Protein AF-A0A7C0UEC4-F1 (afdb_monomer_lite)

Secondary structure (DSSP, 8-state):
-PPPHHHHHHHHHHHHHHHHHHHHHHHHHHT-----S-S-HHHHHHHHHHHHHHHHHHHHHHHSGGGGGSHHHHHHHHHIIIIIHHHHTT--HHHHHHHHHHHHHHHIIIIIIIIIHHHT--

pLDDT: mean 82.55, std 8.6, range [44.97, 93.19]

Sequence (122 aa):
MGYTRTGLMVIALTVEGITLALAFLLSWYFDIPLLPLSGNVLRDVLTGTAGAVPPFVLLIFCLSKYAAGIPVLGSLRKTTLSDVKAVFANTRFADLVIISILAGLAEELLFRGVLQIRFGII

Structure (mmCIF, N/CA/C/O backbone):
data_AF-A0A7C0UEC4-F1
#
_entry.id   AF-A0A7C0UEC4-F1
#
loop_
_atom_site.group_PDB
_atom_site.id
_atom_site.type_symbol
_atom_site.label_atom_id
_atom_site.label_alt_id
_atom_site.label_comp_id
_atom_site.label_asym_id
_atom_site.label_entity_id
_atom_site.label_seq_id
_atom_site.pdbx_PDB_ins_code
_atom_site.Cartn_x
_atom_site.Cartn_y
_atom_site.Cartn_z
_atom_site.occupancy
_atom_site.B_iso_or_equiv
_atom_site.auth_seq_id
_atom_site.auth_comp_id
_atom_site.auth_asym_id
_atom_site.auth_atom_id
_atom_site.pdbx_PDB_model_num
ATOM 1 N N . MET A 1 1 ? -24.106 5.133 5.221 1.00 44.97 1 MET A N 1
ATOM 2 C CA . MET A 1 1 ? -24.304 4.358 3.977 1.00 44.97 1 MET A CA 1
ATOM 3 C C . MET A 1 1 ? -23.193 3.326 3.917 1.00 44.97 1 MET A C 1
ATOM 5 O O . MET A 1 1 ? -22.039 3.723 3.926 1.00 44.97 1 MET A O 1
ATOM 9 N N . GLY A 1 2 ? -23.509 2.033 4.013 1.00 55.72 2 GLY A N 1
ATOM 10 C CA . GLY A 1 2 ? -22.487 0.982 3.966 1.00 55.72 2 GLY A CA 1
ATOM 11 C C . GLY A 1 2 ? -21.984 0.801 2.537 1.00 55.72 2 GLY A C 1
ATOM 12 O O . GLY A 1 2 ? -22.797 0.742 1.617 1.00 55.72 2 GLY A O 1
ATOM 13 N N . TYR A 1 3 ? -20.669 0.730 2.345 1.00 64.19 3 TYR A N 1
ATOM 14 C CA .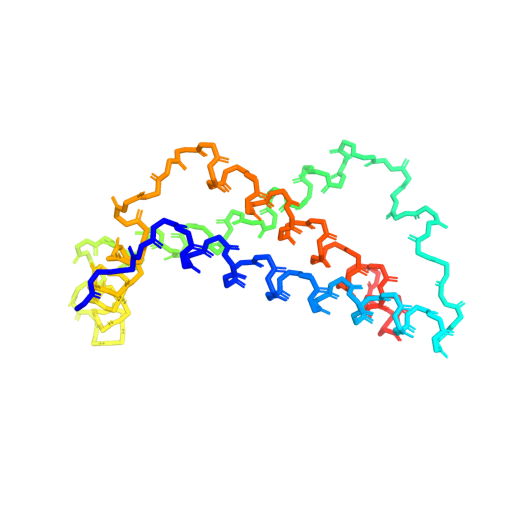 TYR A 1 3 ? -20.104 0.413 1.037 1.00 64.19 3 TYR A CA 1
ATOM 15 C C . TYR A 1 3 ? -20.455 -1.032 0.669 1.00 64.19 3 TYR A C 1
ATOM 17 O O . TYR A 1 3 ? -20.332 -1.953 1.482 1.00 64.19 3 TYR A O 1
ATOM 25 N N . THR A 1 4 ? -20.932 -1.233 -0.559 1.00 78.44 4 THR A N 1
ATOM 26 C CA . THR A 1 4 ? -21.145 -2.571 -1.109 1.00 78.44 4 THR A CA 1
ATOM 27 C C . THR A 1 4 ? -19.795 -3.184 -1.473 1.00 78.44 4 THR A C 1
ATOM 29 O O . THR A 1 4 ? -18.884 -2.485 -1.918 1.00 78.44 4 THR A O 1
ATOM 32 N N . ARG A 1 5 ? -19.667 -4.508 -1.322 1.00 79.75 5 ARG A N 1
ATOM 33 C CA . ARG A 1 5 ? -18.454 -5.269 -1.677 1.00 79.75 5 ARG A CA 1
ATOM 34 C C . ARG A 1 5 ? -17.949 -4.935 -3.088 1.00 79.75 5 ARG A C 1
ATOM 36 O O . ARG A 1 5 ? -16.756 -4.758 -3.299 1.00 79.75 5 ARG A O 1
ATOM 43 N N . THR A 1 6 ? -18.871 -4.796 -4.041 1.00 80.88 6 THR A N 1
ATOM 44 C CA . THR A 1 6 ? -18.562 -4.421 -5.426 1.00 80.88 6 THR A CA 1
ATOM 45 C C . THR A 1 6 ? -18.012 -3.000 -5.532 1.00 80.88 6 THR A C 1
ATOM 47 O O . THR A 1 6 ? -17.064 -2.782 -6.275 1.00 80.88 6 THR A O 1
ATOM 50 N N . GLY A 1 7 ? -18.552 -2.044 -4.769 1.00 83.88 7 GLY A N 1
ATOM 51 C CA . GLY A 1 7 ? -18.059 -0.665 -4.760 1.00 83.88 7 GLY A CA 1
ATOM 52 C C . GLY A 1 7 ? -16.612 -0.568 -4.278 1.00 83.88 7 GLY A C 1
ATOM 53 O O . GLY A 1 7 ? -15.802 0.089 -4.923 1.00 83.88 7 GLY A O 1
ATOM 54 N N . LEU A 1 8 ? -16.265 -1.288 -3.205 1.00 85.25 8 LEU A N 1
ATOM 55 C CA . LEU A 1 8 ? -14.888 -1.349 -2.703 1.00 85.25 8 LEU A CA 1
ATOM 56 C C . LEU A 1 8 ? -13.920 -1.909 -3.753 1.00 85.25 8 LEU A C 1
ATOM 58 O O . LEU A 1 8 ? -12.876 -1.316 -4.004 1.00 85.25 8 LEU A O 1
ATOM 62 N N . MET A 1 9 ? -14.284 -3.027 -4.385 1.00 86.81 9 MET A N 1
ATOM 63 C CA . MET A 1 9 ? -13.457 -3.651 -5.421 1.00 86.81 9 MET A CA 1
ATOM 64 C C . MET A 1 9 ? -13.259 -2.738 -6.629 1.00 86.81 9 MET A C 1
ATOM 66 O O . MET A 1 9 ? -12.149 -2.648 -7.139 1.00 86.81 9 MET A O 1
ATOM 70 N N . VAL A 1 10 ? -14.309 -2.045 -7.079 1.00 88.88 10 VAL A N 1
ATOM 71 C CA . VAL A 1 10 ? -14.210 -1.096 -8.198 1.00 88.88 10 VAL A CA 1
ATOM 72 C C . VAL A 1 10 ? -13.277 0.057 -7.848 1.00 88.88 10 VAL A C 1
ATOM 74 O O . VAL A 1 10 ? -12.428 0.405 -8.664 1.00 88.88 10 VAL A O 1
ATOM 77 N N . ILE A 1 11 ? -13.394 0.622 -6.642 1.00 88.19 11 ILE A N 1
ATOM 78 C CA . ILE A 1 11 ? -12.509 1.701 -6.190 1.00 88.19 11 ILE A CA 1
ATOM 79 C C . ILE A 1 11 ? -11.062 1.212 -6.158 1.00 88.19 11 ILE A C 1
ATOM 81 O O . ILE A 1 11 ? -10.209 1.849 -6.767 1.00 88.19 11 ILE A O 1
ATOM 85 N N . ALA A 1 12 ? -10.800 0.071 -5.517 1.00 88.62 12 ALA A N 1
ATOM 86 C CA . ALA A 1 12 ? -9.457 -0.493 -5.435 1.00 88.62 12 ALA A CA 1
ATOM 87 C C . ALA A 1 12 ? -8.874 -0.753 -6.832 1.00 88.62 12 ALA A C 1
ATOM 89 O O . ALA A 1 12 ? -7.812 -0.243 -7.157 1.00 88.62 12 ALA A O 1
ATOM 90 N N . LEU A 1 13 ? -9.606 -1.448 -7.707 1.00 90.00 13 LEU A N 1
ATOM 91 C CA . LEU A 1 13 ? -9.160 -1.717 -9.078 1.00 90.00 13 LEU A CA 1
ATOM 92 C C . LEU A 1 13 ? -8.915 -0.440 -9.887 1.00 90.00 13 LEU A C 1
ATOM 94 O O . LEU A 1 13 ? -7.988 -0.400 -10.690 1.00 90.00 13 LEU A O 1
ATOM 98 N N . THR A 1 14 ? -9.729 0.597 -9.688 1.00 93.19 14 THR A N 1
ATOM 99 C CA . THR A 1 14 ? -9.561 1.875 -10.390 1.00 93.19 14 THR A CA 1
ATOM 100 C C . THR A 1 14 ? -8.315 2.601 -9.902 1.00 93.19 14 THR A C 1
ATOM 102 O O . THR A 1 14 ? -7.520 3.050 -10.720 1.00 93.19 14 THR A O 1
ATOM 105 N N . VAL A 1 15 ? -8.125 2.698 -8.585 1.00 92.06 15 VAL A N 1
ATOM 106 C CA . VAL A 1 15 ? -6.962 3.368 -7.992 1.00 92.06 15 VAL A CA 1
ATOM 107 C C . VAL A 1 15 ? -5.681 2.628 -8.364 1.00 92.06 15 VAL A C 1
ATOM 109 O O . VAL A 1 15 ? -4.798 3.235 -8.964 1.00 92.06 15 VAL A O 1
ATOM 112 N N . GLU A 1 16 ? -5.611 1.318 -8.120 1.00 91.31 16 GLU A N 1
ATOM 113 C CA . GLU A 1 16 ? -4.423 0.525 -8.454 1.00 91.31 16 GLU A CA 1
ATOM 114 C C . GLU A 1 16 ? -4.170 0.473 -9.965 1.00 91.31 16 GLU A C 1
ATOM 116 O O . GLU A 1 16 ? -3.027 0.538 -10.417 1.00 91.31 16 GLU A O 1
ATOM 121 N N . GLY A 1 17 ? -5.232 0.421 -10.773 1.00 90.50 17 GLY A N 1
ATOM 122 C CA . GLY A 1 17 ? -5.134 0.477 -12.228 1.00 90.50 17 GLY A CA 1
ATOM 123 C C . GLY A 1 17 ? -4.560 1.802 -12.733 1.00 90.50 17 GLY A C 1
ATOM 124 O O . GLY A 1 17 ? -3.728 1.796 -13.640 1.00 90.50 17 GLY A O 1
ATOM 125 N N . ILE A 1 18 ? -4.947 2.933 -12.133 1.00 92.56 18 ILE A N 1
ATOM 126 C CA . ILE A 1 18 ? -4.369 4.248 -12.446 1.00 92.56 18 ILE A CA 1
ATOM 127 C C . ILE A 1 18 ? -2.897 4.291 -12.034 1.00 92.56 18 ILE A C 1
ATOM 129 O O . ILE A 1 18 ? -2.067 4.737 -12.824 1.00 92.56 18 ILE A O 1
ATOM 133 N N . THR A 1 19 ? -2.554 3.795 -10.843 1.00 90.56 19 THR A N 1
ATOM 134 C CA . THR A 1 19 ? -1.163 3.710 -10.366 1.00 90.56 19 THR A CA 1
ATOM 135 C C . THR A 1 19 ? -0.295 2.905 -11.336 1.00 90.56 19 THR A C 1
ATOM 137 O O . THR A 1 19 ? 0.788 3.350 -11.718 1.00 90.56 19 THR A O 1
ATOM 140 N N . LEU A 1 20 ? -0.798 1.766 -11.820 1.00 90.25 20 LEU A N 1
ATOM 141 C CA . LEU A 1 20 ? -0.123 0.954 -12.834 1.00 90.25 20 LEU A CA 1
ATOM 142 C C . LEU A 1 20 ? 0.012 1.667 -14.175 1.00 90.25 20 LEU A C 1
ATOM 144 O O . LEU A 1 20 ? 1.092 1.671 -14.765 1.00 90.25 20 LEU A O 1
ATOM 148 N N . ALA A 1 21 ? -1.064 2.283 -14.662 1.00 91.44 21 ALA A N 1
ATOM 149 C CA . ALA A 1 21 ? -1.034 3.037 -15.910 1.00 91.44 21 ALA A CA 1
ATOM 150 C C . ALA A 1 21 ? -0.014 4.185 -15.844 1.00 91.44 21 ALA A C 1
ATOM 152 O O . ALA A 1 21 ? 0.726 4.405 -16.803 1.00 91.44 21 ALA A O 1
ATOM 153 N N . LEU A 1 22 ? 0.077 4.870 -14.700 1.00 90.75 22 LEU A N 1
ATOM 154 C CA . LEU A 1 22 ? 1.092 5.888 -14.445 1.00 90.75 22 LEU A CA 1
ATOM 155 C C . LEU A 1 22 ? 2.504 5.297 -14.444 1.00 90.75 22 LEU A C 1
ATOM 157 O O . LEU A 1 22 ? 3.390 5.891 -15.052 1.00 90.75 22 LEU A O 1
ATOM 161 N N . ALA A 1 23 ? 2.719 4.130 -13.830 1.00 88.00 23 ALA A N 1
ATOM 162 C CA . ALA A 1 23 ? 4.021 3.463 -13.853 1.00 88.00 23 ALA A CA 1
ATOM 163 C C . ALA A 1 23 ? 4.477 3.165 -15.292 1.00 88.00 23 ALA A C 1
ATOM 165 O O . ALA A 1 23 ? 5.606 3.489 -15.660 1.00 88.00 23 ALA A O 1
ATOM 166 N N . PHE A 1 24 ? 3.587 2.635 -16.138 1.00 87.75 24 PHE A N 1
ATOM 167 C CA . PHE A 1 24 ? 3.893 2.382 -17.550 1.00 87.75 24 PHE A CA 1
ATOM 168 C C . PHE A 1 24 ? 4.138 3.666 -18.346 1.00 87.75 24 PHE A C 1
ATOM 170 O O . PHE A 1 24 ? 5.103 3.738 -19.105 1.00 87.75 24 PHE A O 1
ATOM 177 N N . LEU A 1 25 ? 3.298 4.687 -18.165 1.00 90.62 25 LEU A N 1
ATOM 178 C CA . LEU A 1 25 ? 3.433 5.962 -18.872 1.00 90.62 25 LEU A CA 1
ATOM 179 C C . LEU A 1 25 ? 4.755 6.647 -18.518 1.00 90.62 25 LEU A C 1
ATOM 181 O O . LEU A 1 25 ? 5.463 7.116 -19.406 1.00 90.62 25 LEU A O 1
ATOM 185 N N . LEU A 1 26 ? 5.114 6.678 -17.234 1.00 87.69 26 LEU A N 1
ATOM 186 C CA . LEU A 1 26 ? 6.352 7.299 -16.777 1.00 87.69 26 LEU A CA 1
ATOM 187 C C . LEU A 1 26 ? 7.586 6.481 -17.161 1.00 87.69 26 LEU A C 1
ATOM 189 O O . LEU A 1 26 ? 8.587 7.074 -17.552 1.00 87.69 26 LEU A O 1
ATOM 193 N N . SER A 1 27 ? 7.525 5.148 -17.103 1.00 86.62 27 SER A N 1
ATOM 194 C CA . SER A 1 27 ? 8.600 4.294 -17.625 1.00 86.62 27 SER A CA 1
ATOM 195 C C . SER A 1 27 ? 8.851 4.567 -19.105 1.00 86.62 27 SER A C 1
ATOM 197 O O . SER A 1 27 ? 10.002 4.763 -19.487 1.00 86.62 27 SER A O 1
ATOM 199 N N . TRP A 1 28 ? 7.789 4.660 -19.912 1.00 86.88 28 TRP A N 1
ATOM 200 C CA . TRP A 1 28 ? 7.900 5.002 -21.328 1.00 86.88 28 TRP A CA 1
ATOM 201 C C . TRP A 1 28 ? 8.462 6.413 -21.538 1.00 86.88 28 TRP A C 1
ATOM 203 O O . TRP A 1 28 ? 9.342 6.611 -22.369 1.00 86.88 28 TRP A O 1
ATOM 213 N N . TYR A 1 29 ? 7.999 7.394 -20.759 1.00 89.25 29 TYR A N 1
ATOM 214 C CA . TYR A 1 29 ? 8.454 8.781 -20.870 1.00 89.25 29 TYR A CA 1
ATOM 215 C C . TYR A 1 29 ? 9.925 8.975 -20.467 1.00 89.25 29 TYR A C 1
ATOM 217 O O . TYR A 1 29 ? 10.622 9.799 -21.056 1.00 89.25 29 TYR A O 1
ATOM 225 N N . PHE A 1 30 ? 10.405 8.235 -19.465 1.00 85.00 30 PHE A N 1
ATOM 226 C CA . PHE A 1 30 ? 11.781 8.330 -18.968 1.00 85.00 30 PHE A CA 1
ATOM 227 C C . PHE A 1 30 ? 12.731 7.274 -19.551 1.00 85.00 30 PHE A C 1
ATOM 229 O O . PHE A 1 30 ? 13.897 7.260 -19.160 1.00 85.00 30 PHE A O 1
ATOM 236 N N . ASP A 1 31 ? 12.246 6.422 -20.459 1.00 82.50 31 ASP A N 1
ATOM 237 C CA . ASP A 1 31 ? 12.977 5.294 -21.058 1.00 82.50 31 ASP A CA 1
ATOM 238 C C . ASP A 1 31 ? 13.623 4.373 -20.001 1.00 82.50 31 ASP A C 1
ATOM 240 O O . ASP A 1 31 ? 14.758 3.912 -20.122 1.00 82.50 31 ASP A O 1
ATOM 244 N N . ILE A 1 32 ? 12.900 4.146 -18.897 1.00 81.00 32 ILE A N 1
ATOM 245 C CA . ILE A 1 32 ? 13.376 3.334 -17.773 1.00 81.00 32 ILE A CA 1
ATOM 246 C C . ILE A 1 32 ? 12.944 1.882 -17.995 1.00 81.00 32 ILE A C 1
ATOM 248 O O . ILE A 1 32 ? 11.735 1.623 -18.078 1.00 81.00 32 ILE A O 1
ATOM 252 N N . PRO A 1 33 ? 13.881 0.914 -18.033 1.00 75.38 33 PRO A N 1
ATOM 253 C CA . PRO A 1 33 ? 13.527 -0.493 -18.113 1.00 75.38 33 PRO A CA 1
ATOM 254 C C . PRO A 1 33 ? 12.856 -0.919 -16.805 1.00 75.38 33 PRO A C 1
ATOM 256 O O . PRO A 1 33 ? 13.497 -0.992 -15.761 1.00 75.38 33 PRO A O 1
ATOM 259 N N . LEU A 1 34 ? 11.556 -1.226 -16.862 1.00 70.1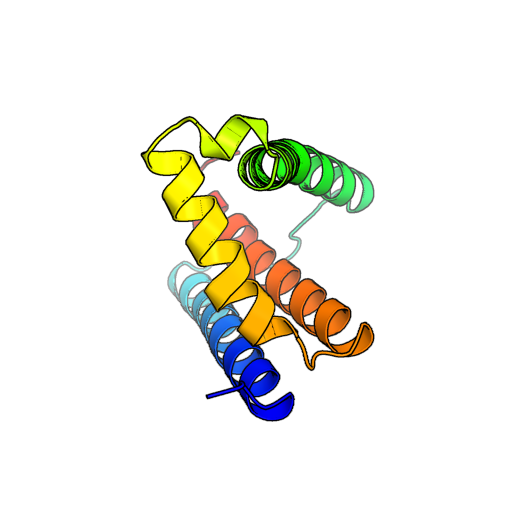2 34 LEU A N 1
ATOM 260 C CA . LEU A 1 34 ? 10.820 -1.726 -15.694 1.00 70.12 34 LEU A CA 1
ATOM 261 C C . LEU A 1 34 ? 11.358 -3.077 -15.217 1.00 70.12 34 LEU A C 1
ATOM 263 O O . LEU A 1 34 ? 11.199 -3.412 -14.056 1.00 70.12 34 LEU A O 1
ATOM 267 N N . LEU A 1 35 ? 11.987 -3.862 -16.094 1.00 67.69 35 LEU A N 1
ATOM 268 C CA . LEU A 1 35 ? 12.504 -5.191 -15.783 1.00 67.69 35 LEU A CA 1
ATOM 269 C C . LEU A 1 35 ? 14.022 -5.253 -16.012 1.00 67.69 35 LEU A C 1
ATOM 271 O O . LEU A 1 35 ? 14.487 -4.748 -17.035 1.00 67.69 35 LEU A O 1
ATOM 275 N N . PRO A 1 36 ? 14.788 -5.934 -15.136 1.00 63.44 36 PRO A N 1
ATOM 276 C CA . PRO A 1 36 ? 14.353 -6.686 -13.954 1.00 63.44 36 PRO A CA 1
ATOM 277 C C . PRO A 1 36 ? 14.254 -5.803 -12.696 1.00 63.44 36 PRO A C 1
ATOM 279 O O . PRO A 1 36 ? 15.231 -5.171 -12.308 1.00 63.44 36 PRO A O 1
ATOM 282 N N . LEU A 1 37 ? 13.102 -5.822 -12.009 1.00 61.88 37 LEU A N 1
ATOM 283 C CA . LEU A 1 37 ? 12.908 -5.084 -10.746 1.00 61.88 37 LEU A CA 1
ATOM 284 C C . LEU A 1 37 ? 13.828 -5.564 -9.611 1.00 61.88 37 LEU A C 1
ATOM 286 O O . LEU A 1 37 ? 14.056 -4.833 -8.654 1.00 61.88 37 LEU A O 1
ATOM 290 N N . SER A 1 38 ? 14.317 -6.804 -9.683 1.00 63.09 38 SER A N 1
ATOM 291 C CA . SER A 1 38 ? 15.017 -7.461 -8.583 1.00 63.09 38 SER A CA 1
ATOM 292 C C . SER A 1 38 ? 16.050 -8.459 -9.087 1.00 63.09 38 SER A C 1
ATOM 294 O O . SER A 1 38 ? 15.761 -9.286 -9.953 1.00 63.09 38 SER A O 1
ATOM 296 N N . GLY A 1 39 ? 17.241 -8.427 -8.487 1.00 69.81 39 GLY A N 1
ATOM 297 C CA . GLY A 1 39 ? 18.244 -9.484 -8.633 1.00 69.81 39 GLY A CA 1
ATOM 298 C C . GLY A 1 39 ? 18.075 -10.640 -7.636 1.00 69.81 39 GLY A C 1
ATOM 299 O O . GLY A 1 39 ? 18.617 -11.716 -7.861 1.00 69.81 39 GLY A O 1
ATOM 300 N N . ASN A 1 40 ? 17.340 -10.442 -6.533 1.00 79.88 40 ASN A N 1
ATOM 301 C CA . ASN A 1 40 ? 17.122 -11.441 -5.482 1.00 79.88 40 ASN A CA 1
ATOM 302 C C . ASN A 1 40 ? 15.745 -11.251 -4.831 1.00 79.88 40 ASN A C 1
ATOM 304 O O . ASN A 1 40 ? 15.616 -10.610 -3.787 1.00 79.88 40 ASN A O 1
ATOM 308 N N . VAL A 1 41 ? 14.730 -11.894 -5.409 1.00 78.69 41 VAL A N 1
ATOM 309 C CA . VAL A 1 41 ? 13.323 -11.783 -4.982 1.00 78.69 41 VAL A CA 1
ATOM 310 C C . VAL A 1 41 ? 13.144 -12.046 -3.481 1.00 78.69 41 VAL A C 1
ATOM 312 O O . VAL A 1 41 ? 12.435 -11.313 -2.801 1.00 78.69 41 VAL A O 1
ATOM 315 N N . LEU A 1 42 ? 13.832 -13.052 -2.930 1.00 81.12 42 LEU A N 1
ATOM 316 C CA . LEU A 1 42 ? 13.779 -13.380 -1.498 1.00 81.12 42 LEU A CA 1
ATOM 317 C C . LEU A 1 42 ? 14.261 -12.231 -0.604 1.00 81.12 42 LEU A C 1
ATOM 319 O O . LEU A 1 42 ? 13.646 -11.949 0.424 1.00 81.12 42 LEU A O 1
ATOM 323 N N . ARG A 1 43 ? 15.352 -11.561 -0.991 1.00 82.56 43 ARG A N 1
ATOM 324 C CA . ARG A 1 43 ? 15.887 -10.426 -0.233 1.00 82.56 43 ARG A CA 1
ATOM 325 C C . ARG A 1 43 ? 14.922 -9.250 -0.293 1.00 82.56 43 ARG A C 1
ATOM 327 O O . ARG A 1 43 ? 14.703 -8.622 0.734 1.00 82.56 43 ARG A O 1
ATOM 334 N N . ASP A 1 44 ? 14.318 -9.005 -1.448 1.00 80.31 44 ASP A N 1
ATOM 335 C CA . ASP A 1 44 ? 13.442 -7.851 -1.654 1.00 80.31 44 ASP A CA 1
ATOM 336 C C . ASP A 1 44 ? 12.088 -8.015 -0.972 1.00 80.31 44 ASP A C 1
ATOM 338 O O . ASP A 1 44 ? 11.556 -7.054 -0.415 1.00 80.31 44 ASP A O 1
ATOM 342 N N . VAL A 1 45 ? 11.576 -9.246 -0.908 1.00 82.81 45 VAL A N 1
ATOM 343 C CA . VAL A 1 45 ? 10.414 -9.575 -0.076 1.00 82.81 45 VAL A CA 1
ATOM 344 C C . VAL A 1 45 ? 10.743 -9.385 1.403 1.00 82.81 45 VAL A C 1
ATOM 346 O O . VAL A 1 45 ? 9.939 -8.806 2.132 1.00 82.81 45 VAL A O 1
ATOM 349 N N . LEU A 1 46 ? 11.918 -9.821 1.869 1.00 86.75 46 LEU A N 1
ATOM 350 C CA . LEU A 1 46 ? 12.323 -9.646 3.268 1.00 86.75 46 LEU A CA 1
ATOM 351 C C . LEU A 1 46 ? 12.524 -8.172 3.637 1.00 86.75 46 LEU A C 1
ATOM 353 O O . LEU A 1 46 ? 12.034 -7.744 4.680 1.00 86.75 46 LEU A O 1
ATOM 357 N N . THR A 1 47 ? 13.206 -7.388 2.801 1.00 85.12 47 THR A N 1
ATOM 358 C CA . THR A 1 47 ? 13.424 -5.954 3.048 1.00 85.12 47 THR A CA 1
ATOM 359 C C . THR A 1 47 ? 12.126 -5.166 2.929 1.00 85.12 47 THR A C 1
ATOM 361 O O . THR A 1 47 ? 11.878 -4.303 3.767 1.00 85.12 47 THR A O 1
ATOM 364 N N . GLY A 1 48 ? 11.263 -5.495 1.962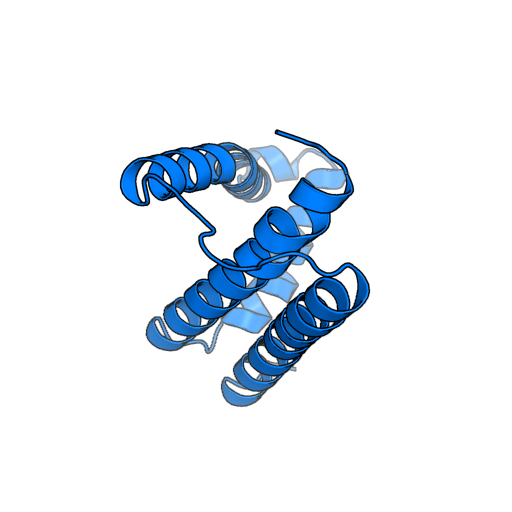 1.00 82.94 48 GLY A N 1
ATOM 365 C CA . GLY A 1 48 ? 9.928 -4.909 1.829 1.00 82.94 48 GLY A CA 1
ATOM 366 C C . GLY A 1 48 ? 9.050 -5.213 3.042 1.00 82.94 48 GLY A C 1
ATOM 367 O O . GLY A 1 48 ? 8.472 -4.307 3.637 1.00 82.94 48 GLY A O 1
ATOM 368 N N . THR A 1 49 ? 9.039 -6.471 3.490 1.00 86.44 49 THR A N 1
ATOM 369 C CA . THR A 1 49 ? 8.303 -6.881 4.695 1.00 86.44 49 THR A CA 1
ATOM 370 C C . THR A 1 49 ? 8.849 -6.171 5.931 1.00 86.44 49 THR A C 1
ATOM 372 O O . THR A 1 49 ? 8.074 -5.616 6.703 1.00 86.44 49 THR A O 1
ATOM 375 N N . ALA A 1 50 ? 10.173 -6.121 6.106 1.00 88.81 50 ALA A N 1
ATOM 376 C CA . ALA A 1 50 ? 10.805 -5.416 7.219 1.00 88.81 50 ALA A CA 1
ATOM 377 C C . ALA A 1 50 ? 10.503 -3.908 7.196 1.00 88.81 50 ALA A C 1
ATOM 379 O O . ALA A 1 50 ? 10.232 -3.327 8.244 1.00 88.81 50 ALA A O 1
ATOM 380 N N . GLY A 1 51 ? 10.485 -3.287 6.014 1.00 86.62 51 GLY A N 1
ATOM 381 C CA . GLY A 1 51 ? 10.108 -1.885 5.825 1.00 86.62 51 GLY A CA 1
ATOM 382 C C . GLY A 1 51 ? 8.632 -1.600 6.119 1.00 86.62 51 GLY A C 1
ATOM 383 O O . GLY A 1 51 ? 8.300 -0.505 6.569 1.00 86.62 51 GLY A O 1
ATOM 384 N N . ALA A 1 52 ? 7.751 -2.589 5.945 1.00 87.94 52 ALA A N 1
ATOM 385 C CA . ALA A 1 52 ? 6.334 -2.484 6.291 1.00 87.94 52 ALA A CA 1
ATOM 386 C C . ALA A 1 52 ? 6.058 -2.646 7.800 1.00 87.94 52 ALA A C 1
ATOM 388 O O . ALA A 1 52 ? 5.001 -2.230 8.280 1.00 87.94 52 ALA A O 1
ATOM 389 N N . VAL A 1 53 ? 6.995 -3.206 8.579 1.00 91.25 53 VAL A N 1
ATOM 390 C CA . VAL A 1 53 ? 6.812 -3.414 10.028 1.00 91.25 53 VAL A CA 1
ATOM 391 C C . VAL A 1 53 ? 6.621 -2.093 10.792 1.00 91.25 53 VAL A C 1
ATOM 393 O O . VAL A 1 53 ? 5.641 -2.004 11.5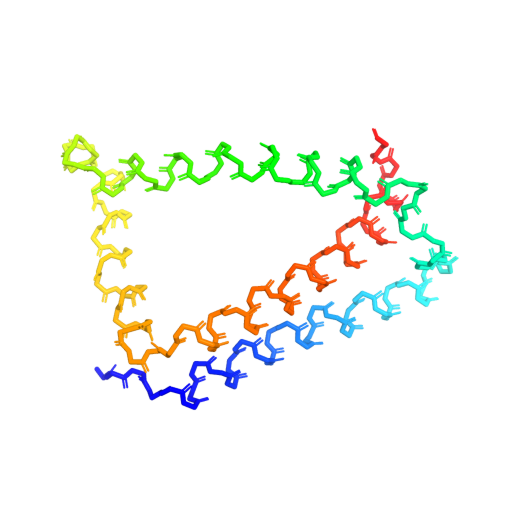33 1.00 91.25 53 VAL A O 1
ATOM 396 N N . PRO A 1 54 ? 7.465 -1.049 10.644 1.00 91.44 54 PRO A N 1
ATOM 397 C CA . PRO A 1 54 ? 7.280 0.213 11.364 1.00 91.44 54 PRO A CA 1
ATOM 398 C C . PRO A 1 54 ? 5.903 0.874 11.169 1.00 91.44 54 PRO A C 1
ATOM 400 O O . PRO A 1 54 ? 5.247 1.144 12.182 1.00 91.44 54 PRO A O 1
ATOM 403 N N . PRO A 1 55 ? 5.399 1.110 9.936 1.00 89.44 55 PRO A N 1
ATOM 404 C CA . PRO A 1 55 ? 4.072 1.700 9.757 1.00 89.44 55 PRO A CA 1
ATOM 405 C C . PRO A 1 55 ? 2.956 0.783 10.274 1.00 89.44 55 PRO A C 1
ATOM 407 O O . PRO A 1 55 ? 1.973 1.272 10.831 1.00 89.44 55 PRO A O 1
ATOM 410 N N . PHE A 1 56 ? 3.121 -0.539 10.179 1.00 88.25 56 PHE A N 1
ATOM 411 C CA . PHE A 1 56 ? 2.163 -1.491 10.737 1.00 88.25 56 PHE A CA 1
ATOM 412 C C . PHE A 1 56 ? 2.099 -1.434 12.272 1.00 88.25 56 PHE A C 1
ATOM 414 O O . PHE A 1 56 ? 1.013 -1.392 12.854 1.00 88.25 56 PHE A O 1
ATOM 421 N N . VAL A 1 57 ? 3.248 -1.362 12.948 1.00 90.25 57 VAL A N 1
ATOM 422 C CA . VAL A 1 57 ? 3.317 -1.203 14.409 1.00 90.25 57 VAL A CA 1
ATOM 423 C C . VAL A 1 57 ? 2.706 0.131 14.837 1.00 90.25 57 VAL A C 1
ATOM 425 O O . VAL A 1 57 ? 1.943 0.168 15.804 1.00 90.25 57 VAL A O 1
ATOM 428 N N . LEU A 1 58 ? 2.972 1.215 14.100 1.00 87.44 58 LEU A N 1
ATOM 429 C CA . LEU A 1 58 ? 2.345 2.516 14.346 1.00 87.44 58 LEU A CA 1
ATOM 430 C C . LEU A 1 58 ? 0.824 2.456 14.187 1.00 87.44 58 LEU A C 1
ATOM 432 O O . LEU A 1 58 ? 0.105 3.008 15.019 1.00 87.44 58 LEU A O 1
ATOM 436 N N . LEU A 1 59 ? 0.317 1.747 13.177 1.00 86.88 59 LEU A N 1
ATOM 437 C CA . LEU A 1 59 ? -1.118 1.533 13.003 1.00 86.88 59 LEU A CA 1
ATOM 438 C C . LEU A 1 59 ? -1.724 0.789 14.204 1.00 86.88 59 LEU A C 1
ATOM 440 O O . LEU A 1 59 ? -2.742 1.227 14.743 1.00 86.88 59 LEU A O 1
ATOM 444 N N . ILE A 1 60 ? -1.089 -0.293 14.667 1.00 88.00 60 ILE A N 1
ATOM 445 C CA . ILE A 1 60 ? -1.534 -1.034 15.861 1.00 88.00 60 ILE A CA 1
ATOM 446 C C . ILE A 1 60 ? -1.524 -0.126 17.095 1.00 88.00 60 ILE A C 1
ATOM 448 O O . ILE A 1 60 ? -2.482 -0.122 17.874 1.00 88.00 60 ILE A O 1
ATOM 452 N N . PHE A 1 61 ? -0.469 0.670 17.266 1.00 86.50 61 PHE A N 1
ATOM 453 C CA . PHE A 1 61 ? -0.358 1.614 18.370 1.00 86.50 61 PHE A CA 1
ATOM 4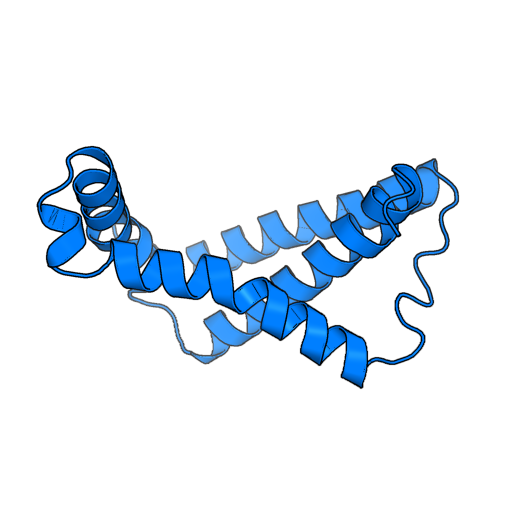54 C C . PHE A 1 61 ? -1.484 2.656 18.340 1.00 86.50 61 PHE A C 1
ATOM 456 O O . PHE A 1 61 ? -2.145 2.859 19.360 1.00 86.50 61 PHE A O 1
ATOM 463 N N . CYS A 1 62 ? -1.781 3.236 17.173 1.00 84.38 62 CYS A N 1
ATOM 464 C CA . CYS A 1 62 ? -2.902 4.162 16.972 1.00 84.38 62 CYS A CA 1
ATOM 465 C C . CYS A 1 62 ? -4.257 3.543 17.344 1.00 84.38 62 CYS A C 1
ATOM 467 O O . CYS A 1 62 ? -5.142 4.235 17.845 1.00 84.38 62 CYS A O 1
ATOM 469 N N . LEU A 1 63 ? -4.443 2.240 17.126 1.00 82.62 63 LEU A N 1
ATOM 470 C CA . LEU A 1 63 ? -5.685 1.542 17.474 1.00 82.62 63 LEU A CA 1
ATOM 471 C C . LEU A 1 63 ? -5.804 1.216 18.973 1.00 82.62 63 LEU A C 1
ATOM 473 O O . LEU A 1 63 ? -6.916 0.977 19.468 1.00 82.62 63 LEU A O 1
ATOM 477 N N . SER A 1 64 ? -4.687 1.230 19.701 1.00 83.31 64 SER A N 1
ATOM 478 C CA . SER A 1 64 ? -4.617 0.894 21.122 1.00 83.31 64 SER A CA 1
ATOM 479 C C . SER A 1 64 ? -5.358 1.895 22.017 1.00 83.31 64 SER A C 1
ATOM 481 O O . SER A 1 64 ? -5.577 3.055 21.669 1.00 83.31 64 SER A O 1
ATOM 483 N N . LYS A 1 65 ? -5.736 1.456 23.226 1.00 76.81 65 LYS A N 1
ATOM 484 C CA . LYS A 1 65 ? -6.415 2.308 24.221 1.00 76.81 65 LYS A CA 1
ATOM 485 C C . LYS A 1 65 ? -5.537 3.477 24.682 1.00 76.81 65 LYS A C 1
ATOM 487 O O . LYS A 1 65 ? -6.070 4.533 25.001 1.00 76.81 65 LYS A O 1
ATOM 492 N N . TYR A 1 66 ? -4.214 3.311 24.660 1.00 69.75 66 TYR A N 1
ATOM 493 C CA . TYR A 1 66 ? -3.252 4.355 25.027 1.00 69.75 66 TYR A CA 1
ATOM 494 C C . TYR A 1 66 ? -3.285 5.558 24.071 1.00 69.75 66 TYR A C 1
ATOM 496 O O . TYR A 1 66 ? -3.152 6.697 24.509 1.00 69.75 66 TYR A O 1
ATOM 504 N N . ALA A 1 67 ? -3.555 5.325 22.784 1.00 67.75 67 ALA A N 1
ATOM 505 C CA . ALA A 1 67 ? -3.673 6.375 21.774 1.00 67.75 67 ALA A CA 1
ATOM 506 C C . ALA A 1 67 ? -4.938 7.238 21.936 1.00 67.75 67 ALA A C 1
ATOM 508 O O . ALA A 1 67 ? -4.986 8.357 21.431 1.00 67.75 67 ALA A O 1
ATOM 509 N N . ALA A 1 68 ? -5.950 6.763 22.675 1.00 65.88 68 ALA A N 1
ATOM 510 C CA . ALA A 1 68 ? -7.186 7.511 22.906 1.00 65.88 68 ALA A CA 1
ATOM 511 C C . ALA A 1 68 ? -6.989 8.755 23.792 1.00 65.88 68 ALA A C 1
ATOM 513 O O . ALA A 1 68 ? -7.794 9.679 23.717 1.00 65.88 68 ALA A O 1
ATOM 514 N N . GLY A 1 69 ? -5.930 8.785 24.611 1.00 71.62 69 GLY A N 1
ATOM 515 C CA . GLY A 1 69 ? -5.608 9.921 25.479 1.00 71.62 69 GLY A CA 1
ATOM 516 C C . GLY A 1 69 ? -4.886 11.074 24.775 1.00 71.62 69 GLY A C 1
ATOM 517 O O . GLY A 1 69 ? -4.770 12.153 25.347 1.00 71.62 69 GLY A O 1
ATOM 518 N N . ILE A 1 70 ? -4.405 10.872 23.543 1.00 78.81 70 ILE A N 1
ATOM 519 C CA . ILE A 1 70 ? -3.674 11.886 22.775 1.00 78.81 70 ILE A CA 1
ATOM 520 C C . ILE A 1 70 ? -4.626 12.451 21.710 1.00 78.81 70 ILE A C 1
ATOM 522 O O . ILE A 1 70 ? -5.116 11.678 20.890 1.00 78.81 70 ILE A O 1
ATOM 526 N N . PRO A 1 71 ? -4.891 13.770 21.662 1.00 73.31 71 PRO A N 1
ATOM 527 C CA . PRO A 1 71 ? -5.967 14.337 20.840 1.00 73.31 71 PRO A CA 1
ATOM 528 C C . PRO A 1 71 ? -5.845 14.020 19.338 1.00 73.31 71 PRO A C 1
ATOM 530 O O . PRO A 1 71 ? -6.845 13.709 18.691 1.00 73.31 71 PRO A O 1
ATOM 533 N N . VAL A 1 72 ? -4.626 14.015 18.787 1.00 76.12 72 VAL A N 1
ATOM 534 C CA . VAL A 1 72 ? -4.378 13.686 17.369 1.00 76.12 72 VAL A CA 1
ATOM 535 C C . VAL A 1 72 ? -4.583 12.192 17.094 1.00 76.12 72 VAL A C 1
ATOM 537 O O . VAL A 1 72 ? -5.312 11.818 16.176 1.00 76.12 72 VAL A O 1
ATOM 540 N N . LEU A 1 73 ? -3.993 11.321 17.918 1.00 77.75 73 LEU A N 1
ATOM 541 C CA . LEU A 1 73 ? -4.081 9.867 17.747 1.00 77.75 73 LEU A CA 1
ATOM 542 C C . LEU A 1 73 ? -5.486 9.328 18.052 1.00 77.75 73 LEU A C 1
ATOM 544 O O . LEU A 1 73 ? -5.949 8.402 17.391 1.00 77.75 73 LEU A O 1
ATOM 548 N N . GLY A 1 74 ? -6.203 9.939 18.994 1.00 77.06 74 GLY A N 1
ATOM 549 C CA . GLY A 1 74 ? -7.594 9.617 19.301 1.00 77.06 74 GLY A CA 1
ATOM 550 C C . GLY A 1 74 ? -8.536 9.936 18.138 1.00 77.06 74 GLY A C 1
ATOM 551 O O . GLY A 1 74 ? -9.432 9.140 17.844 1.00 77.06 74 GLY A O 1
ATOM 552 N N . SER A 1 75 ? -8.301 11.049 17.431 1.00 80.88 75 SER A N 1
ATOM 553 C CA . SER A 1 75 ? -9.031 11.395 16.203 1.00 80.88 75 SER A CA 1
ATOM 554 C C . SER A 1 75 ? -8.755 10.393 15.077 1.00 80.88 75 SER A C 1
ATOM 556 O O . SER A 1 75 ? -9.694 9.873 14.466 1.00 80.88 75 SER A O 1
ATOM 558 N N . LEU A 1 76 ? -7.482 10.035 14.865 1.00 81.81 76 LEU A N 1
ATOM 559 C CA . LEU A 1 76 ? -7.087 9.005 13.897 1.00 81.81 76 LEU A CA 1
ATOM 560 C C . LEU A 1 76 ? -7.743 7.660 14.220 1.00 81.81 76 LEU A C 1
ATOM 562 O O . LEU A 1 76 ? -8.378 7.064 13.358 1.00 81.81 76 LEU A O 1
ATOM 566 N N . ARG A 1 77 ? -7.694 7.219 15.481 1.00 82.75 77 ARG A N 1
ATOM 567 C CA . ARG A 1 77 ? -8.351 5.988 15.935 1.00 82.75 77 ARG A CA 1
ATOM 568 C C . ARG A 1 77 ? -9.848 5.994 15.645 1.00 82.75 77 ARG A C 1
ATOM 570 O O . ARG A 1 77 ? -10.385 4.983 15.193 1.00 82.75 77 ARG A O 1
ATOM 577 N N . LYS A 1 78 ? -10.531 7.107 15.937 1.00 82.75 78 LYS A N 1
ATOM 578 C CA . LYS A 1 78 ? -11.970 7.244 15.691 1.00 82.75 78 LYS A CA 1
ATOM 579 C C . LYS A 1 78 ? -12.270 7.127 14.200 1.00 82.75 78 LYS A C 1
ATOM 581 O O . LYS A 1 78 ? -13.117 6.318 13.853 1.00 82.75 78 LYS A O 1
ATOM 586 N N . THR A 1 79 ? -11.523 7.842 13.363 1.00 84.31 79 THR A N 1
ATOM 587 C CA . THR A 1 79 ? -11.649 7.822 11.896 1.00 84.31 79 THR A CA 1
ATOM 588 C C . THR A 1 79 ? -11.403 6.420 11.331 1.00 84.31 79 THR A C 1
ATOM 590 O O . THR A 1 79 ? -12.200 5.902 10.554 1.00 84.31 79 THR A O 1
ATOM 593 N N . THR A 1 80 ? -10.356 5.727 11.785 1.00 84.31 80 THR A N 1
ATOM 594 C CA . THR A 1 80 ? -10.071 4.352 11.347 1.00 84.31 80 THR A CA 1
ATOM 595 C C . THR A 1 80 ? -11.184 3.381 11.755 1.00 84.31 80 THR A C 1
ATOM 597 O O . THR A 1 80 ? -11.574 2.504 10.985 1.00 84.31 80 THR A O 1
ATOM 600 N N . LEU A 1 81 ? -11.739 3.523 12.960 1.00 84.75 81 LEU A N 1
ATOM 601 C CA . LEU A 1 81 ? -12.809 2.641 13.432 1.00 84.75 81 LEU A CA 1
ATOM 602 C C . LEU A 1 81 ? -14.191 2.984 12.865 1.00 84.75 81 LEU A C 1
ATOM 604 O O . LEU A 1 81 ? -15.011 2.073 12.753 1.00 84.75 81 LEU A O 1
ATOM 608 N N . SER A 1 82 ? -14.473 4.249 12.547 1.00 83.62 82 SER A N 1
ATOM 609 C CA . SER A 1 82 ? -15.759 4.663 11.980 1.00 83.62 82 SER A CA 1
ATOM 610 C C . SER A 1 82 ? -15.797 4.475 10.474 1.00 83.62 82 SER A C 1
ATOM 612 O O . SER A 1 82 ? -16.760 3.909 9.968 1.00 83.62 82 SER A O 1
ATOM 614 N N . ASP A 1 83 ? -14.744 4.891 9.776 1.00 83.00 83 ASP A N 1
ATOM 615 C CA . ASP A 1 83 ? -14.787 5.060 8.327 1.00 83.00 83 ASP A CA 1
ATOM 616 C C . ASP A 1 83 ? -14.087 3.886 7.649 1.00 83.00 83 ASP A C 1
ATOM 618 O O . ASP A 1 83 ? -14.712 3.151 6.886 1.00 83.00 83 ASP A O 1
ATOM 622 N N . VAL A 1 84 ? -12.826 3.619 8.007 1.00 82.88 84 VAL A N 1
ATOM 623 C CA . VAL A 1 84 ? -12.048 2.527 7.394 1.00 82.88 84 VAL A CA 1
ATOM 624 C C . VAL A 1 84 ? -12.689 1.174 7.705 1.00 82.88 84 VAL A C 1
ATOM 626 O O . VAL A 1 84 ? -12.979 0.395 6.800 1.00 82.88 84 VAL A O 1
ATOM 629 N N . LYS A 1 85 ? -13.014 0.896 8.972 1.00 83.94 85 LYS A N 1
ATOM 630 C CA . LYS A 1 85 ? -13.695 -0.357 9.333 1.00 83.94 85 LYS A CA 1
ATOM 631 C C . LYS A 1 85 ? -15.048 -0.507 8.631 1.00 83.94 85 LYS A C 1
ATOM 633 O O . LYS A 1 85 ? -15.391 -1.619 8.239 1.00 83.94 85 LYS A O 1
ATOM 638 N N . ALA A 1 86 ? -15.817 0.573 8.470 1.00 81.62 86 ALA A N 1
ATOM 639 C CA . ALA A 1 86 ? -17.118 0.512 7.803 1.00 81.62 86 ALA A CA 1
ATOM 640 C C . ALA A 1 86 ? -16.992 0.220 6.303 1.00 81.62 86 ALA A C 1
ATOM 642 O O . ALA A 1 86 ? -17.824 -0.508 5.760 1.00 81.62 86 ALA A O 1
ATOM 643 N N . VAL A 1 87 ? -15.945 0.732 5.652 1.00 80.81 87 VAL A N 1
ATOM 644 C CA . VAL A 1 87 ? -15.617 0.421 4.254 1.00 80.81 87 VAL A CA 1
ATOM 645 C C . VAL A 1 87 ? -15.310 -1.069 4.091 1.00 80.81 87 VAL A C 1
ATOM 647 O O . VAL A 1 87 ? -15.831 -1.708 3.179 1.00 80.81 87 VAL A O 1
ATOM 650 N N . PHE A 1 88 ? -14.533 -1.646 5.012 1.00 81.44 88 PHE A N 1
ATOM 651 C CA . PHE A 1 88 ? -14.109 -3.044 4.920 1.00 81.44 88 PHE A CA 1
ATOM 652 C C . PHE A 1 88 ? -15.069 -4.060 5.569 1.00 81.44 88 PHE A C 1
ATOM 654 O O . PHE A 1 88 ? -14.847 -5.265 5.441 1.00 81.44 88 PHE A O 1
ATOM 661 N N . ALA A 1 89 ? -16.153 -3.623 6.217 1.00 80.44 89 ALA A N 1
ATOM 662 C CA . ALA A 1 89 ? -17.030 -4.484 7.021 1.00 80.44 89 ALA A CA 1
ATOM 663 C C . ALA A 1 89 ? -17.686 -5.648 6.250 1.00 80.44 89 ALA A C 1
ATOM 665 O O . ALA A 1 89 ? -17.956 -6.689 6.840 1.00 80.44 89 ALA A O 1
ATOM 666 N N . ASN A 1 90 ? -17.930 -5.485 4.945 1.00 81.19 90 ASN A N 1
ATOM 667 C CA . ASN A 1 90 ? -18.589 -6.485 4.088 1.00 81.19 90 ASN A CA 1
ATOM 668 C C . ASN A 1 90 ? -17.622 -7.208 3.129 1.00 81.19 90 ASN A C 1
ATOM 670 O O . ASN A 1 90 ? -18.052 -7.826 2.150 1.00 81.19 90 ASN A O 1
ATOM 674 N N . THR A 1 91 ? -16.317 -7.105 3.374 1.00 82.50 91 THR A N 1
ATOM 675 C CA . THR A 1 91 ? -15.271 -7.609 2.472 1.00 82.50 91 THR A CA 1
ATOM 676 C C . THR A 1 91 ? -14.939 -9.060 2.792 1.00 82.50 91 THR A C 1
ATOM 678 O O . THR A 1 91 ? -14.850 -9.436 3.962 1.00 82.50 91 THR A O 1
ATOM 681 N N . ARG A 1 92 ? -14.727 -9.897 1.771 1.00 86.12 92 ARG A N 1
ATOM 682 C CA . ARG A 1 92 ? -14.217 -11.257 1.991 1.00 86.12 92 ARG A CA 1
ATOM 683 C C . ARG A 1 92 ? -12.701 -11.224 2.119 1.00 86.12 92 ARG A C 1
ATOM 685 O O . ARG A 1 92 ? -12.038 -10.392 1.510 1.00 86.12 92 ARG A O 1
ATOM 692 N N . PHE A 1 93 ? -12.147 -12.202 2.829 1.00 86.62 93 PHE A N 1
ATOM 693 C CA . PHE A 1 93 ? -10.696 -12.373 2.923 1.00 86.62 93 PHE A CA 1
ATOM 694 C C . PHE A 1 93 ? -10.029 -12.465 1.539 1.00 86.62 93 PHE A C 1
ATOM 696 O O . PHE A 1 93 ? -9.001 -11.842 1.308 1.00 86.62 93 PHE A O 1
ATOM 703 N N . ALA A 1 94 ? -10.665 -13.162 0.589 1.00 87.25 94 ALA A N 1
ATOM 704 C CA . ALA A 1 94 ? -10.177 -13.256 -0.786 1.00 87.25 94 ALA A CA 1
ATOM 705 C C . ALA A 1 94 ? -10.072 -11.889 -1.488 1.00 87.25 94 ALA A C 1
ATOM 707 O O . ALA A 1 94 ? -9.111 -11.654 -2.212 1.00 87.25 94 ALA A O 1
ATOM 708 N N . ASP A 1 95 ? -11.021 -10.978 -1.253 1.00 88.00 95 ASP A N 1
ATOM 709 C CA . ASP A 1 95 ? -10.993 -9.642 -1.856 1.00 88.00 95 ASP A CA 1
ATOM 710 C C . ASP A 1 95 ? -9.819 -8.824 -1.296 1.00 88.00 95 ASP A C 1
ATOM 712 O O . ASP A 1 95 ? -9.125 -8.151 -2.049 1.00 88.00 95 ASP A O 1
ATOM 716 N N . LEU A 1 96 ? -9.551 -8.936 0.013 1.00 87.81 96 LEU A N 1
ATOM 717 C CA . LEU A 1 96 ? -8.402 -8.286 0.651 1.00 87.81 96 LEU A CA 1
ATOM 718 C C . LEU A 1 96 ? -7.083 -8.780 0.058 1.00 87.81 96 LEU A C 1
ATOM 720 O O . LEU A 1 96 ? -6.229 -7.966 -0.268 1.00 87.81 96 LEU A O 1
ATOM 724 N N . VAL A 1 97 ? -6.937 -10.094 -0.135 1.00 90.69 97 VAL A N 1
ATOM 725 C CA . VAL A 1 97 ? -5.735 -10.675 -0.752 1.00 90.69 97 VAL A CA 1
ATOM 726 C C . VAL A 1 97 ? -5.532 -10.137 -2.169 1.00 90.69 97 VAL A C 1
ATOM 728 O O . VAL A 1 97 ? -4.422 -9.742 -2.514 1.00 90.69 97 VAL A O 1
ATOM 731 N N . ILE A 1 98 ? -6.594 -10.076 -2.977 1.00 89.75 98 ILE A N 1
ATOM 732 C CA . ILE A 1 98 ? -6.520 -9.555 -4.349 1.00 89.75 98 ILE A CA 1
ATOM 733 C C . ILE A 1 98 ? -6.102 -8.082 -4.351 1.00 89.75 98 ILE A C 1
ATOM 735 O O . ILE A 1 98 ? -5.189 -7.713 -5.087 1.00 89.75 98 ILE A O 1
ATOM 739 N N . ILE A 1 99 ? -6.736 -7.255 -3.513 1.00 90.19 99 ILE A N 1
ATOM 740 C CA . ILE A 1 99 ? -6.411 -5.829 -3.403 1.00 90.19 99 ILE A CA 1
ATOM 741 C C . ILE A 1 99 ? -4.960 -5.649 -2.947 1.00 90.19 99 ILE A C 1
ATOM 743 O O . ILE A 1 99 ? -4.238 -4.868 -3.549 1.00 90.19 99 ILE A O 1
ATOM 747 N N . SER A 1 100 ? -4.503 -6.400 -1.942 1.00 90.50 100 SER A N 1
ATOM 748 C CA . SER A 1 100 ? -3.125 -6.306 -1.448 1.00 90.50 100 SER A CA 1
ATOM 749 C C . SER A 1 100 ? -2.083 -6.713 -2.490 1.00 90.50 100 SER A C 1
ATOM 751 O O . SER A 1 100 ? -1.041 -6.071 -2.575 1.00 90.50 100 SER A O 1
ATOM 753 N N . ILE A 1 101 ? -2.346 -7.752 -3.290 1.00 90.19 101 ILE A N 1
ATOM 754 C CA . ILE A 1 101 ? -1.435 -8.162 -4.370 1.00 90.19 101 ILE A CA 1
ATOM 755 C C . ILE A 1 101 ? -1.367 -7.080 -5.450 1.00 90.19 101 ILE A C 1
ATOM 757 O O . ILE A 1 101 ? -0.276 -6.732 -5.895 1.00 90.19 101 ILE A O 1
ATOM 761 N N . LEU A 1 102 ? -2.520 -6.545 -5.861 1.00 91.19 102 LEU A N 1
ATOM 762 C CA . LEU A 1 102 ? -2.582 -5.485 -6.866 1.00 91.19 102 LEU A CA 1
ATOM 763 C C . LEU A 1 102 ? -1.888 -4.212 -6.389 1.00 91.19 102 LEU A C 1
ATOM 765 O O . LEU A 1 102 ? -1.076 -3.672 -7.132 1.00 91.19 102 LEU A O 1
ATOM 769 N N . ALA A 1 103 ? -2.157 -3.791 -5.154 1.00 90.25 103 ALA A N 1
ATOM 770 C CA . ALA A 1 103 ? -1.532 -2.624 -4.549 1.00 90.25 103 ALA A CA 1
ATOM 771 C C . ALA A 1 103 ? -0.017 -2.790 -4.444 1.00 90.25 103 ALA A C 1
ATOM 773 O O . ALA A 1 103 ? 0.730 -1.941 -4.916 1.00 90.25 103 ALA A O 1
ATOM 774 N N . GLY A 1 104 ? 0.453 -3.931 -3.928 1.00 88.44 104 GLY A N 1
ATOM 775 C CA . GLY A 1 104 ? 1.887 -4.200 -3.830 1.00 88.44 104 GLY A CA 1
ATOM 776 C C . 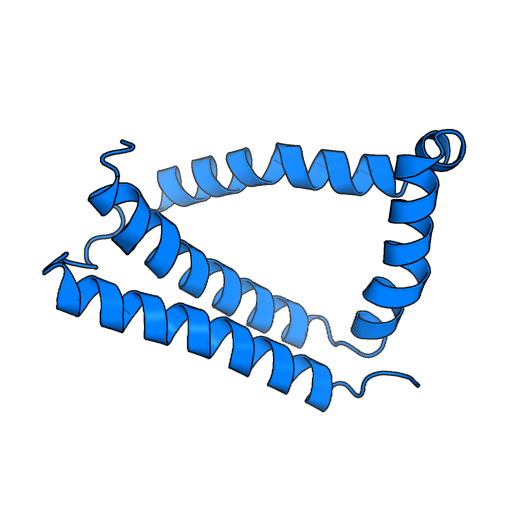GLY A 1 104 ? 2.583 -4.188 -5.192 1.00 88.44 104 GLY A C 1
ATOM 777 O O . GLY A 1 104 ? 3.663 -3.624 -5.326 1.00 88.44 104 GLY A O 1
ATOM 778 N N . LEU A 1 105 ? 1.961 -4.760 -6.226 1.00 88.56 105 LEU A N 1
ATOM 779 C CA . LEU A 1 105 ? 2.525 -4.771 -7.576 1.00 88.56 105 LEU A CA 1
ATOM 780 C C . LEU A 1 105 ? 2.507 -3.376 -8.226 1.00 88.56 105 LEU A C 1
ATOM 782 O O . LEU A 1 105 ? 3.476 -2.999 -8.886 1.00 88.56 105 LEU A O 1
ATOM 786 N N . ALA A 1 106 ? 1.439 -2.602 -8.026 1.00 89.31 106 ALA A N 1
ATOM 787 C CA . ALA A 1 106 ? 1.329 -1.231 -8.516 1.00 89.31 106 ALA A CA 1
ATOM 788 C C . ALA A 1 106 ? 2.359 -0.303 -7.862 1.00 89.31 106 ALA A C 1
ATOM 790 O O . ALA A 1 106 ? 3.051 0.446 -8.557 1.00 89.31 106 ALA A O 1
ATOM 791 N N . GLU A 1 107 ? 2.499 -0.389 -6.541 1.00 88.25 107 GLU A N 1
ATOM 792 C CA . GLU A 1 107 ? 3.470 0.387 -5.780 1.00 88.25 107 GLU A CA 1
ATOM 793 C C . GLU A 1 107 ? 4.905 0.001 -6.134 1.00 88.25 107 GLU A C 1
ATOM 795 O O . GLU A 1 107 ? 5.727 0.884 -6.367 1.00 88.25 107 GLU A O 1
ATOM 800 N N . GLU A 1 108 ? 5.218 -1.289 -6.239 1.00 87.19 108 GLU A N 1
ATOM 801 C CA . GLU A 1 108 ? 6.570 -1.731 -6.583 1.00 87.19 108 GLU A CA 1
ATOM 802 C C . GLU A 1 108 ? 6.977 -1.227 -7.983 1.00 87.19 108 GLU A C 1
ATOM 804 O O . GLU A 1 108 ? 8.081 -0.709 -8.166 1.00 87.19 108 GLU A O 1
ATOM 809 N N . LEU A 1 109 ? 6.070 -1.281 -8.965 1.00 87.00 109 LEU A N 1
ATOM 810 C CA . LEU A 1 109 ? 6.331 -0.776 -10.317 1.00 87.00 109 LEU A CA 1
ATOM 811 C C . LEU A 1 109 ? 6.477 0.748 -10.365 1.00 87.00 109 LEU A C 1
ATOM 813 O O . LEU A 1 109 ? 7.380 1.250 -11.034 1.00 87.00 109 LEU A O 1
ATOM 817 N N . LEU A 1 110 ? 5.622 1.495 -9.664 1.00 88.25 110 LEU A N 1
ATOM 818 C CA . LEU A 1 110 ? 5.673 2.957 -9.682 1.00 88.25 110 LEU A CA 1
ATOM 819 C C . LEU A 1 110 ? 6.827 3.496 -8.828 1.00 88.25 110 LEU A C 1
ATOM 821 O O . LEU A 1 110 ? 7.634 4.300 -9.296 1.00 88.25 110 LEU A O 1
ATOM 825 N N . PHE A 1 111 ? 6.912 3.075 -7.568 1.00 85.56 111 PHE A N 1
ATOM 826 C CA . PHE A 1 111 ? 7.880 3.613 -6.621 1.00 85.56 111 PHE A CA 1
ATOM 827 C C . PHE A 1 111 ? 9.272 3.054 -6.866 1.00 85.56 111 PHE A C 1
ATOM 829 O O . PHE A 1 111 ? 10.181 3.850 -7.089 1.00 85.56 111 PHE A O 1
ATOM 836 N N . ARG A 1 112 ? 9.462 1.729 -6.877 1.00 81.56 112 ARG A N 1
ATOM 837 C CA . ARG A 1 112 ? 10.800 1.156 -7.106 1.00 81.56 112 ARG A CA 1
ATOM 838 C C . ARG A 1 112 ? 11.188 1.168 -8.579 1.00 81.56 112 ARG A C 1
ATOM 840 O O . ARG A 1 112 ? 12.305 1.552 -8.910 1.00 81.56 112 ARG A O 1
ATOM 847 N N . GLY A 1 113 ? 10.262 0.799 -9.462 1.00 81.56 113 GLY A N 1
ATOM 848 C CA . GLY A 1 113 ? 10.531 0.683 -10.898 1.00 81.56 113 GLY A CA 1
ATOM 849 C C . GLY A 1 113 ? 10.709 2.015 -11.632 1.00 81.56 113 GLY A C 1
ATOM 850 O O . GLY A 1 113 ? 11.415 2.054 -12.634 1.00 81.56 113 GLY A O 1
ATOM 851 N N . VAL A 1 114 ? 10.111 3.114 -11.159 1.00 85.56 114 VAL A N 1
ATOM 852 C CA . VAL A 1 114 ? 10.198 4.418 -11.843 1.00 85.56 114 VAL A CA 1
ATOM 853 C C . VAL A 1 114 ? 10.787 5.494 -10.942 1.00 85.56 114 VAL A C 1
ATOM 855 O O . VAL A 1 114 ? 11.818 6.081 -11.278 1.00 85.56 114 VAL A O 1
ATOM 858 N N . LEU A 1 115 ? 10.148 5.788 -9.807 1.00 85.12 115 LEU A N 1
ATOM 859 C CA . LEU A 1 115 ? 10.525 6.946 -8.990 1.00 85.12 115 LEU A CA 1
ATOM 860 C C . LEU A 1 115 ? 11.910 6.772 -8.360 1.00 85.12 115 LEU A C 1
ATOM 862 O O . LEU A 1 115 ? 12.735 7.679 -8.443 1.00 85.12 115 LEU A O 1
ATOM 866 N N . GLN A 1 116 ? 12.202 5.611 -7.786 1.00 81.75 116 GLN A N 1
ATOM 867 C CA . GLN A 1 116 ? 13.476 5.324 -7.135 1.00 81.75 116 GLN A CA 1
ATOM 868 C C . GLN A 1 116 ? 14.648 5.422 -8.124 1.00 81.75 116 GLN A C 1
ATOM 870 O O . GLN A 1 116 ? 15.649 6.075 -7.823 1.00 81.75 116 GLN A O 1
ATOM 875 N N . ILE A 1 117 ? 14.482 4.875 -9.335 1.00 81.12 117 ILE A N 1
ATOM 876 C CA . ILE A 1 117 ? 15.462 4.988 -10.426 1.00 81.12 117 ILE A CA 1
ATOM 877 C C . ILE A 1 117 ? 15.626 6.449 -10.854 1.00 81.12 117 ILE A C 1
ATOM 879 O O . ILE A 1 117 ? 16.750 6.933 -10.994 1.00 81.12 117 ILE A O 1
ATOM 883 N N . ARG A 1 118 ? 14.521 7.188 -11.015 1.00 80.31 118 ARG A N 1
ATOM 884 C CA . ARG A 1 118 ? 14.561 8.587 -11.457 1.00 80.31 118 ARG A CA 1
ATOM 885 C C . ARG A 1 118 ? 15.229 9.519 -10.446 1.00 80.31 118 ARG A C 1
ATOM 887 O O . ARG A 1 118 ? 15.935 10.439 -10.855 1.00 80.31 118 ARG A O 1
ATOM 894 N N . PHE A 1 119 ? 14.986 9.314 -9.155 1.00 80.75 119 PHE A N 1
ATOM 895 C CA . PHE A 1 119 ? 15.561 10.129 -8.082 1.00 80.75 119 PHE A CA 1
ATOM 896 C C . PHE A 1 119 ? 16.933 9.630 -7.608 1.00 80.75 119 PHE A C 1
ATOM 898 O O . PHE A 1 119 ? 17.547 10.282 -6.767 1.00 80.75 119 PHE A O 1
ATOM 905 N N . GLY A 1 120 ? 17.435 8.515 -8.153 1.00 69.56 120 GLY A N 1
ATOM 906 C CA . GLY A 1 120 ? 18.754 7.972 -7.821 1.00 69.56 120 GLY A CA 1
ATOM 907 C C . GLY A 1 120 ? 18.879 7.502 -6.370 1.00 69.56 120 GLY A C 1
ATOM 908 O O . GLY A 1 120 ? 19.975 7.519 -5.814 1.00 69.56 120 GLY A O 1
ATOM 909 N N . ILE A 1 121 ? 17.766 7.122 -5.741 1.00 64.19 121 ILE A N 1
ATOM 910 C CA . ILE A 1 121 ? 17.746 6.646 -4.355 1.00 64.19 121 ILE A CA 1
ATOM 911 C C . ILE A 1 121 ? 18.063 5.147 -4.397 1.00 64.19 121 ILE A C 1
ATOM 913 O O . ILE A 1 121 ? 17.169 4.342 -4.617 1.00 64.19 121 ILE A O 1
ATOM 917 N N . ILE A 1 122 ? 19.333 4.760 -4.269 1.00 55.38 122 ILE A N 1
ATOM 918 C CA . ILE A 1 122 ? 19.743 3.341 -4.220 1.00 55.38 122 ILE A CA 1
ATOM 919 C C . ILE A 1 122 ? 19.609 2.813 -2.793 1.00 55.38 122 ILE A C 1
ATOM 921 O O . ILE A 1 122 ? 20.182 3.453 -1.883 1.00 55.38 122 ILE A O 1
#

Radius of gyration: 17.5 Å; chains: 1; bounding box: 44×28×47 Å

Foldseek 3Di:
DFDDQVNLLVVLCVVLVVLQVVLVVLCVVVVFPLPPLDPDPVVCVVVVVVVVVVVVVVVVVLCDPVLCPPVVSVVVNCCCVPPVCRHCVNYDPVSVVVSVVSNVVSCSSNVSRGVCVVVVPD